Protein AF-A0A815AIU4-F1 (afdb_monomer)

Mean predicted aligned error: 4.84 Å

InterPro domains:
  IPR011989 Armadillo-like helical [G3DSA:1.25.10.10] (1-78)
  IPR016024 Armadillo-type fold [SSF48371] (3-78)
  IPR058584 Importin subunit beta-1/Transportin-1-like, TPR repeats [PF25574] (2-78)

pLDDT: mean 83.91, std 6.79, range [48.94, 90.44]

Secondary structure (DSSP, 8-state):
--THHHHHHHHHHHHHHHH-TT-HHHHHHHHHHHHHHHHHHGGGGHHHHHHHHHHHHHHHH-TTS-TTHHHHHHHTT-

Solvent-accessible surface area (backbone atoms only — not comparable to full-atom values): 4593 Å² total; per-residue (Å²): 136,78,66,71,82,47,43,81,70,47,48,60,58,44,54,50,32,60,68,44,63,90,45,53,66,50,33,44,52,41,48,51,51,52,41,55,44,47,74,72,44,46,82,74,41,55,91,52,44,65,61,52,50,55,50,53,50,54,47,62,73,37,86,80,47,56,79,75,43,52,60,52,56,56,61,58,74,111

Nearest PDB structures (foldseek):
  1ukl-assembly1_A  TM=9.699E-01  e=3.939E-04  Mus musculus
  4xri-assembly1_A  TM=9.189E-01  e=1.368E-02  Thermochaetoides thermophila DSM 1495
  7z8t-assembly1_D  TM=8.900E-01  e=1.433E+00  Homo sapiens
  8or2-assembly1_C  TM=8.781E-01  e=2.032E+00  Homo sapiens
  7zbz-assembly1_D  TM=8.744E-01  e=3.852E+00  Homo sapiens

Structure (mmCIF, N/CA/C/O backbone):
data_AF-A0A815AIU4-F1
#
_entry.id   AF-A0A815AIU4-F1
#
loop_
_atom_site.group_PDB
_atom_site.id
_atom_site.type_symbol
_atom_site.label_atom_id
_atom_site.label_alt_id
_atom_site.label_comp_id
_atom_site.label_asym_id
_atom_site.label_entity_id
_atom_site.label_seq_id
_atom_site.pdbx_PDB_ins_code
_atom_site.Cartn_x
_atom_site.Cartn_y
_atom_site.Cartn_z
_atom_site.occupancy
_atom_site.B_iso_or_equiv
_atom_site.auth_seq_id
_atom_site.auth_comp_id
_atom_site.auth_asym_id
_atom_site.auth_atom_id
_atom_site.pdbx_PDB_model_num
ATOM 1 N N . MET A 1 1 ? -3.943 2.567 20.497 1.00 48.94 1 MET A N 1
ATOM 2 C CA . MET A 1 1 ? -3.316 3.420 19.460 1.00 48.94 1 MET A CA 1
ATOM 3 C C . MET A 1 1 ? -4.225 3.440 18.237 1.00 48.94 1 MET A C 1
ATOM 5 O O . MET A 1 1 ? -4.517 2.376 17.718 1.00 48.94 1 MET A O 1
ATOM 9 N N . ASN A 1 2 ? -4.729 4.605 17.814 1.00 67.19 2 ASN A N 1
ATOM 10 C CA . ASN A 1 2 ? -5.595 4.739 16.631 1.00 67.19 2 ASN A CA 1
ATOM 11 C C . ASN A 1 2 ? -4.788 5.350 15.476 1.00 67.19 2 ASN A C 1
ATOM 13 O O . ASN A 1 2 ? -4.870 6.555 15.252 1.00 67.19 2 ASN A O 1
ATOM 17 N N . PHE A 1 3 ? -4.005 4.533 14.760 1.00 78.56 3 PHE A N 1
ATOM 18 C CA . PHE A 1 3 ? -3.221 4.999 13.603 1.00 78.56 3 PHE A CA 1
ATOM 19 C C . PHE A 1 3 ? -4.110 5.488 12.447 1.00 78.56 3 PHE A C 1
ATOM 21 O O . PHE A 1 3 ? -3.697 6.303 11.632 1.00 78.56 3 PHE A O 1
ATOM 28 N N . ILE A 1 4 ? -5.374 5.063 12.430 1.00 81.88 4 ILE A N 1
ATOM 29 C CA . ILE A 1 4 ? -6.324 5.374 11.363 1.00 81.88 4 ILE A CA 1
ATOM 30 C C . ILE A 1 4 ? -6.525 6.872 11.112 1.00 81.88 4 ILE A C 1
ATOM 32 O O . ILE A 1 4 ? -6.767 7.271 9.983 1.00 81.88 4 ILE A O 1
ATOM 36 N N . LYS A 1 5 ? -6.361 7.709 12.146 1.00 86.75 5 LYS A N 1
ATOM 37 C CA . LYS A 1 5 ? -6.492 9.171 12.038 1.00 86.75 5 LYS A CA 1
ATOM 38 C C . LYS A 1 5 ? -5.398 9.806 11.179 1.00 86.75 5 LYS A C 1
ATOM 40 O O . LYS A 1 5 ? -5.552 10.934 10.735 1.00 86.75 5 LYS A O 1
ATOM 45 N N . TYR A 1 6 ? -4.283 9.105 10.996 1.00 87.19 6 TYR A N 1
ATOM 46 C CA . TYR A 1 6 ? -3.155 9.568 10.199 1.00 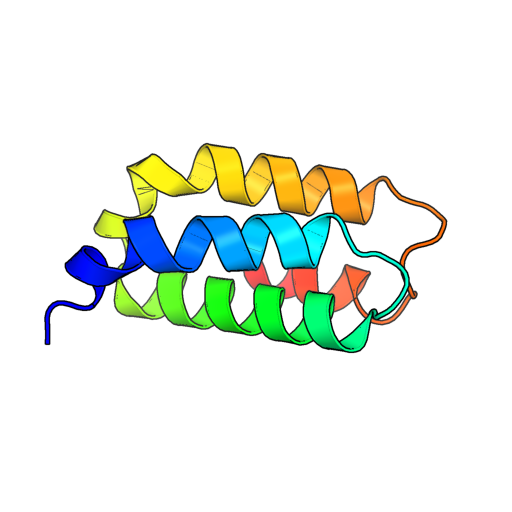87.19 6 TYR A CA 1
ATOM 47 C C . TYR A 1 6 ? -3.182 8.998 8.783 1.00 87.19 6 TYR A C 1
ATOM 49 O O . TYR A 1 6 ? -2.443 9.487 7.935 1.00 87.19 6 TYR A O 1
ATOM 57 N N . ILE A 1 7 ? -4.027 8.000 8.501 1.00 86.81 7 ILE A N 1
ATOM 58 C CA . ILE A 1 7 ? -4.017 7.314 7.208 1.00 86.81 7 ILE A CA 1
ATOM 59 C C . ILE A 1 7 ? -4.355 8.269 6.062 1.00 86.81 7 ILE A C 1
ATOM 61 O O . ILE A 1 7 ? -3.668 8.255 5.047 1.00 86.81 7 ILE A O 1
ATOM 65 N N . ASP A 1 8 ? -5.309 9.177 6.275 1.00 85.56 8 ASP A N 1
ATOM 66 C CA . ASP A 1 8 ? -5.708 10.182 5.285 1.00 85.56 8 ASP A CA 1
ATOM 67 C C . ASP A 1 8 ? -4.565 11.135 4.922 1.00 85.56 8 ASP A C 1
ATOM 69 O O . ASP A 1 8 ? -4.490 11.638 3.803 1.00 85.56 8 ASP A O 1
ATOM 73 N N . HIS A 1 9 ? -3.638 11.354 5.855 1.00 89.25 9 HIS A N 1
ATOM 74 C CA . HIS A 1 9 ? -2.452 12.172 5.631 1.00 89.25 9 HIS A CA 1
ATOM 75 C C . HIS A 1 9 ? -1.281 11.368 5.067 1.00 89.25 9 HIS A C 1
ATOM 77 O O . HIS A 1 9 ? -0.470 11.931 4.342 1.00 89.25 9 HIS A O 1
ATOM 83 N N . VAL A 1 10 ? -1.178 10.075 5.382 1.00 87.75 10 VAL A N 1
ATOM 84 C CA . VAL A 1 10 ? -0.070 9.199 4.965 1.00 87.75 10 VAL A CA 1
ATOM 85 C C . VAL A 1 10 ? -0.279 8.647 3.553 1.00 87.75 10 VAL A C 1
ATOM 87 O O . VAL A 1 10 ? 0.671 8.584 2.773 1.00 87.75 10 VAL A O 1
ATOM 90 N N . LEU A 1 11 ? -1.512 8.285 3.190 1.00 87.81 11 LEU A N 1
ATOM 91 C CA . LEU A 1 11 ? -1.841 7.693 1.889 1.00 87.81 11 LEU A CA 1
ATOM 92 C C . LEU A 1 11 ? -1.414 8.545 0.683 1.00 87.81 11 LEU A C 1
ATOM 94 O O . LEU A 1 11 ? -0.864 7.966 -0.251 1.00 87.81 11 LEU A O 1
ATOM 98 N N . PRO A 1 12 ? -1.565 9.885 0.675 1.00 90.19 12 PRO A N 1
ATOM 99 C CA . PRO A 1 12 ? -1.065 10.716 -0.419 1.00 90.19 12 PRO A CA 1
ATOM 100 C C . PRO A 1 12 ? 0.440 10.555 -0.666 1.00 90.19 12 PRO A C 1
ATOM 102 O O . PRO A 1 12 ? 0.858 10.449 -1.816 1.00 90.19 12 PRO A O 1
ATOM 105 N N . PHE A 1 13 ? 1.252 10.467 0.395 1.00 89.38 13 PHE A N 1
ATOM 106 C CA . PHE A 1 13 ? 2.697 10.246 0.265 1.00 89.38 13 PHE A CA 1
ATOM 107 C C . PHE A 1 13 ? 3.012 8.855 -0.291 1.00 89.38 13 PHE A C 1
ATOM 109 O O . PHE A 1 13 ? 3.921 8.710 -1.104 1.00 89.38 13 PHE A O 1
ATOM 116 N N . ILE A 1 14 ? 2.236 7.840 0.101 1.00 88.50 14 ILE A N 1
ATOM 117 C CA . ILE A 1 14 ? 2.355 6.480 -0.442 1.00 88.50 14 ILE A CA 1
ATOM 118 C C . ILE A 1 14 ? 1.980 6.451 -1.930 1.00 88.50 14 ILE A C 1
ATOM 120 O O . ILE A 1 14 ? 2.662 5.828 -2.741 1.00 88.50 14 ILE A O 1
ATOM 124 N N . TYR A 1 15 ? 0.918 7.150 -2.321 1.00 88.75 15 TYR A N 1
ATOM 125 C CA . TYR A 1 15 ? 0.504 7.227 -3.720 1.00 88.75 15 TYR A CA 1
ATOM 126 C C . TYR A 1 15 ? 1.528 7.947 -4.592 1.00 88.75 15 TYR A C 1
ATOM 128 O O . TYR A 1 15 ? 1.761 7.521 -5.722 1.00 88.75 15 TYR A O 1
ATOM 136 N N . GLU A 1 16 ? 2.172 8.986 -4.065 1.00 87.25 16 GLU A N 1
ATOM 137 C CA . GLU A 1 16 ? 3.260 9.670 -4.759 1.00 87.25 16 GLU A CA 1
ATOM 138 C C . GLU A 1 16 ? 4.508 8.784 -4.871 1.00 87.25 16 GLU A C 1
ATOM 140 O O . GLU A 1 16 ? 5.120 8.701 -5.936 1.00 87.25 16 GLU A O 1
ATOM 145 N N . ALA A 1 17 ? 4.825 8.025 -3.817 1.00 84.94 17 ALA A N 1
ATOM 146 C CA . ALA A 1 17 ? 5.878 7.012 -3.847 1.00 84.94 17 ALA A CA 1
ATOM 147 C C . ALA A 1 17 ? 5.644 5.952 -4.936 1.00 84.94 17 ALA A C 1
ATOM 149 O O . ALA A 1 17 ? 6.602 5.486 -5.549 1.00 84.94 17 ALA A O 1
ATOM 150 N N . PHE A 1 18 ? 4.389 5.591 -5.218 1.00 79.69 18 PHE A N 1
ATOM 151 C CA . PHE A 1 18 ? 4.058 4.681 -6.317 1.00 79.69 18 PHE A CA 1
ATOM 152 C C . PHE A 1 18 ? 4.149 5.322 -7.701 1.00 79.69 18 PHE A C 1
ATOM 154 O O . PHE A 1 18 ? 4.409 4.599 -8.653 1.00 79.69 18 PHE A O 1
ATOM 161 N N . ASN A 1 19 ? 3.985 6.641 -7.836 1.00 78.81 19 ASN A N 1
ATOM 162 C CA . ASN A 1 19 ? 4.180 7.337 -9.114 1.00 78.81 19 ASN A CA 1
ATOM 163 C C . ASN A 1 19 ? 5.666 7.553 -9.444 1.00 78.81 19 ASN A C 1
ATOM 165 O O . ASN A 1 19 ? 6.037 7.625 -10.619 1.00 78.81 19 ASN A O 1
ATOM 169 N N . ASN A 1 20 ? 6.536 7.646 -8.433 1.00 76.31 20 ASN A N 1
ATOM 170 C CA . ASN A 1 20 ? 7.953 7.929 -8.637 1.00 76.31 20 ASN A CA 1
ATOM 171 C C . ASN A 1 20 ? 8.784 6.652 -8.864 1.00 76.31 20 ASN A C 1
ATOM 173 O O . ASN A 1 20 ? 9.455 6.135 -7.974 1.00 76.31 20 ASN A O 1
ATOM 177 N N . HIS A 1 21 ? 8.763 6.150 -10.100 1.00 66.88 21 HIS A N 1
ATOM 178 C CA . HIS A 1 21 ? 9.392 4.875 -10.475 1.00 66.88 21 HIS A CA 1
ATOM 179 C C . HIS A 1 21 ? 10.929 4.924 -10.528 1.00 66.88 21 HIS A C 1
ATOM 181 O O . HIS A 1 21 ? 11.575 3.884 -10.662 1.00 66.88 21 HIS A O 1
ATOM 187 N N . SER A 1 22 ? 11.518 6.120 -10.450 1.00 68.31 22 SER A N 1
ATOM 188 C CA . SER A 1 22 ? 12.969 6.330 -10.501 1.00 68.31 22 SER A CA 1
ATOM 189 C C . SER A 1 22 ? 13.678 5.778 -9.262 1.00 68.31 22 SER A C 1
ATOM 191 O O . SER A 1 22 ? 14.816 5.324 -9.355 1.00 68.31 22 SER A O 1
ATOM 193 N N . GLU A 1 23 ? 12.994 5.758 -8.115 1.00 78.06 23 GLU A N 1
ATOM 194 C CA . GLU A 1 23 ? 13.533 5.280 -6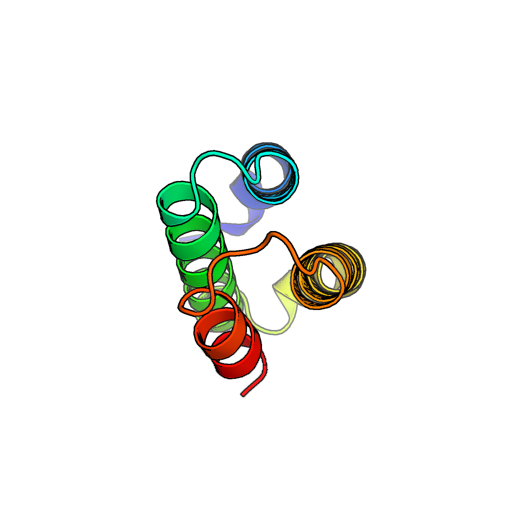.842 1.00 78.06 23 GLU A CA 1
ATOM 195 C C . GLU A 1 23 ? 12.761 4.055 -6.346 1.00 78.06 23 GLU A C 1
ATOM 197 O O . GLU A 1 23 ? 11.910 4.124 -5.460 1.00 78.06 23 GLU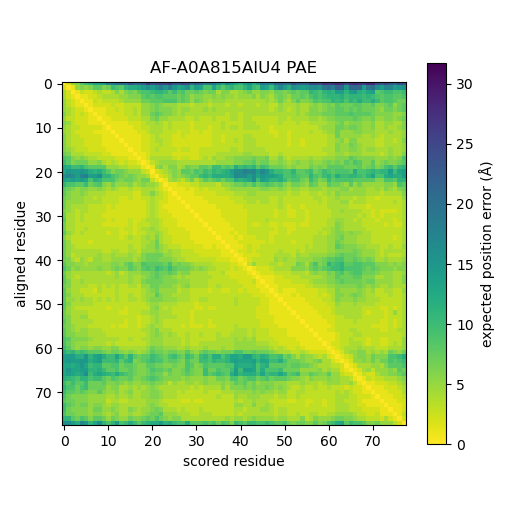 A O 1
ATOM 202 N N . TYR A 1 24 ? 13.092 2.885 -6.901 1.00 79.06 24 TYR A N 1
ATOM 203 C CA . TYR A 1 24 ? 12.430 1.618 -6.559 1.00 79.06 24 TYR A CA 1
ATOM 204 C C . TYR A 1 24 ? 12.470 1.281 -5.055 1.00 79.06 24 TYR A C 1
ATOM 206 O O . TYR A 1 24 ? 11.612 0.543 -4.569 1.00 79.06 24 TYR A O 1
ATOM 214 N N . GLN A 1 25 ? 13.462 1.798 -4.320 1.00 82.06 25 GLN A N 1
ATOM 215 C CA . GLN A 1 25 ? 13.577 1.627 -2.870 1.00 82.06 25 GLN A CA 1
ATOM 216 C C . GLN A 1 25 ? 12.427 2.314 -2.127 1.00 82.06 25 GLN A C 1
ATOM 218 O O . GLN A 1 25 ? 11.905 1.749 -1.169 1.00 82.06 25 GLN A O 1
ATOM 223 N N . ILE A 1 26 ? 11.977 3.479 -2.606 1.00 86.31 26 ILE A N 1
ATOM 224 C CA . ILE A 1 26 ? 10.835 4.199 -2.036 1.00 86.31 26 ILE A CA 1
ATOM 225 C C . ILE A 1 26 ? 9.544 3.422 -2.315 1.00 86.31 26 ILE A C 1
ATOM 227 O O . ILE A 1 26 ? 8.744 3.230 -1.403 1.00 86.31 26 ILE A O 1
ATOM 231 N N . CYS A 1 27 ? 9.370 2.885 -3.531 1.00 86.12 27 CYS A N 1
ATOM 232 C CA . CYS A 1 27 ? 8.228 2.019 -3.838 1.00 86.12 27 CYS A CA 1
ATOM 233 C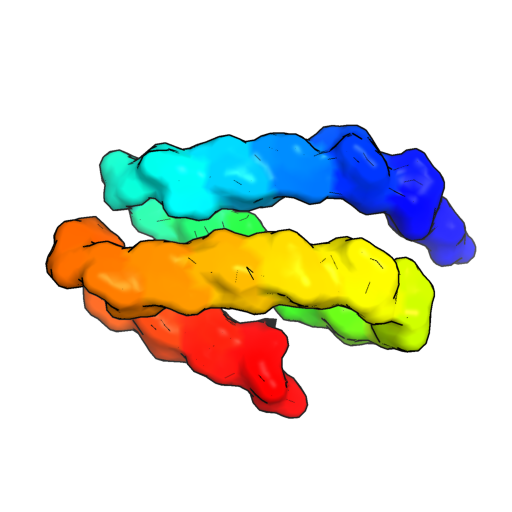 C . CYS A 1 27 ? 8.210 0.764 -2.947 1.00 86.12 27 CYS A C 1
ATOM 235 O O . CYS A 1 27 ? 7.168 0.412 -2.408 1.00 86.12 27 CYS A O 1
ATOM 237 N N . SER A 1 28 ? 9.356 0.100 -2.764 1.00 85.94 28 SER A N 1
ATOM 238 C CA . SER A 1 28 ? 9.488 -1.086 -1.903 1.00 85.94 28 SER A CA 1
ATOM 239 C C . SER A 1 28 ? 9.150 -0.773 -0.441 1.00 85.94 28 SER A C 1
ATOM 241 O O . SER A 1 28 ? 8.375 -1.503 0.176 1.00 85.94 28 SER A O 1
ATOM 243 N N . ALA A 1 29 ? 9.639 0.351 0.091 1.00 88.88 29 ALA A N 1
ATOM 244 C CA . ALA A 1 29 ? 9.279 0.810 1.430 1.00 88.88 29 ALA A CA 1
ATOM 245 C C . ALA A 1 29 ? 7.772 1.099 1.550 1.00 88.88 29 ALA A C 1
ATOM 247 O O . ALA A 1 29 ? 7.141 0.675 2.514 1.00 88.88 29 ALA A O 1
ATOM 248 N N . ALA A 1 30 ? 7.177 1.758 0.552 1.00 90.12 30 ALA A N 1
ATOM 249 C CA . ALA A 1 30 ? 5.749 2.063 0.520 1.00 90.12 30 ALA A CA 1
ATOM 250 C C . ALA A 1 30 ? 4.871 0.798 0.495 1.00 90.12 30 ALA A C 1
ATOM 252 O O . ALA A 1 30 ? 3.868 0.739 1.206 1.00 90.12 30 ALA A O 1
ATOM 253 N N . VAL A 1 31 ? 5.267 -0.234 -0.261 1.00 89.69 31 VAL A N 1
ATOM 254 C CA . VAL A 1 31 ? 4.612 -1.555 -0.240 1.00 89.69 31 VAL A CA 1
ATOM 255 C C . VAL A 1 31 ? 4.692 -2.176 1.158 1.00 89.69 31 VAL A C 1
ATOM 257 O O . VAL A 1 31 ? 3.674 -2.625 1.677 1.00 89.69 31 VAL A O 1
ATOM 260 N N . GLY A 1 32 ? 5.863 -2.142 1.804 1.00 89.44 32 GLY A N 1
ATOM 261 C CA . GLY A 1 32 ? 6.028 -2.632 3.178 1.00 89.44 32 GLY A CA 1
ATOM 262 C C . GLY A 1 32 ? 5.092 -1.936 4.169 1.00 89.44 32 GLY A C 1
ATOM 263 O O . GLY A 1 32 ? 4.377 -2.602 4.911 1.00 89.44 32 GLY A O 1
ATOM 264 N N . VAL A 1 33 ? 5.003 -0.603 4.102 1.00 89.50 33 VAL A N 1
ATOM 265 C CA . VAL A 1 33 ? 4.094 0.182 4.953 1.00 89.50 33 VAL A CA 1
ATOM 266 C C . VAL A 1 33 ? 2.632 -0.204 4.718 1.00 89.50 33 VAL A C 1
ATOM 268 O O . VAL A 1 33 ? 1.882 -0.337 5.679 1.00 89.50 33 VAL A O 1
ATOM 271 N N . ILE A 1 34 ? 2.205 -0.421 3.470 1.00 89.19 34 ILE A N 1
ATOM 272 C CA . ILE A 1 34 ? 0.846 -0.904 3.169 1.00 89.19 34 ILE A CA 1
ATOM 273 C C . ILE A 1 34 ? 0.581 -2.274 3.817 1.00 89.19 34 ILE A C 1
ATOM 275 O O . ILE A 1 34 ? -0.499 -2.472 4.372 1.00 89.19 34 ILE A O 1
ATOM 279 N N . GLY A 1 35 ? 1.554 -3.191 3.794 1.00 88.94 35 GLY A N 1
ATOM 280 C CA . GLY A 1 35 ? 1.454 -4.495 4.464 1.00 88.94 35 GLY A CA 1
ATOM 281 C C . GLY A 1 35 ? 1.384 -4.394 5.993 1.00 88.94 35 GLY A C 1
ATOM 282 O O . GLY A 1 35 ? 0.587 -5.075 6.638 1.00 88.94 35 GLY A O 1
ATOM 283 N N . ASP A 1 36 ? 2.152 -3.484 6.591 1.00 89.06 36 ASP A N 1
ATOM 284 C CA . ASP A 1 36 ? 2.073 -3.222 8.033 1.00 89.06 36 ASP A CA 1
ATOM 285 C C . ASP A 1 36 ? 0.715 -2.607 8.414 1.00 89.06 36 ASP A C 1
ATOM 287 O O . ASP A 1 36 ? 0.130 -2.931 9.456 1.00 89.06 36 ASP A O 1
ATOM 291 N N . LEU A 1 37 ? 0.179 -1.731 7.556 1.00 88.31 37 LEU A N 1
ATOM 292 C CA . LEU A 1 37 ? -1.133 -1.111 7.731 1.00 88.31 37 LEU A CA 1
ATOM 293 C C . LEU A 1 37 ? -2.267 -2.125 7.605 1.00 88.31 37 LEU A C 1
ATOM 295 O O . LEU A 1 37 ? -3.200 -2.056 8.407 1.00 88.31 37 LEU A O 1
ATOM 299 N N . SER A 1 38 ? -2.199 -3.063 6.657 1.00 86.81 38 SER A N 1
ATOM 300 C CA . SER A 1 38 ? -3.224 -4.102 6.502 1.00 86.81 38 SER A CA 1
ATOM 301 C C . SER A 1 38 ? -3.301 -4.988 7.746 1.00 86.81 3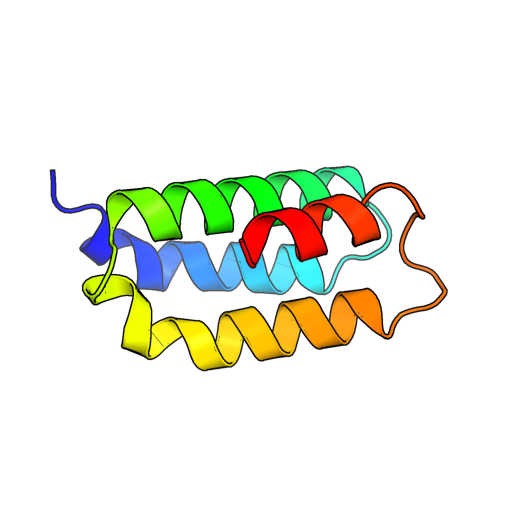8 SER A C 1
ATOM 303 O O . SER A 1 38 ? -4.393 -5.189 8.278 1.00 86.81 38 SER A O 1
ATOM 305 N N . CYS A 1 39 ? -2.155 -5.393 8.303 1.00 85.88 39 CYS A N 1
ATOM 306 C CA . CYS A 1 39 ? -2.096 -6.137 9.565 1.00 85.88 39 CYS A CA 1
ATOM 307 C C . CYS A 1 39 ? -2.592 -5.321 10.770 1.00 85.88 39 CYS A C 1
ATOM 309 O O . CYS A 1 39 ? -3.242 -5.858 11.666 1.00 85.88 39 CYS A O 1
ATOM 311 N N . SER A 1 40 ? -2.289 -4.021 10.815 1.00 87.69 40 SER A N 1
ATOM 312 C CA . SER A 1 40 ? -2.590 -3.171 11.977 1.00 87.69 40 SER A CA 1
ATOM 313 C C . SER A 1 40 ? -4.033 -2.663 12.017 1.00 87.69 40 SER A C 1
ATOM 315 O O . SER A 1 40 ? -4.583 -2.422 13.095 1.00 87.69 40 SER A O 1
ATOM 317 N N . LEU A 1 41 ? -4.636 -2.418 10.852 1.00 85.75 41 LEU A N 1
ATOM 318 C CA . LEU A 1 41 ? -5.950 -1.785 10.722 1.00 85.75 41 LEU A CA 1
ATOM 319 C C . LEU A 1 41 ? -7.053 -2.767 10.326 1.00 85.75 41 LEU A C 1
ATOM 321 O O . LEU A 1 41 ? -8.213 -2.462 10.613 1.00 85.75 41 LEU A O 1
ATOM 325 N N . LEU A 1 42 ? -6.706 -3.919 9.734 1.00 85.62 42 LEU A N 1
ATOM 326 C CA . LEU A 1 42 ? -7.638 -4.976 9.323 1.00 85.62 42 LEU A CA 1
ATOM 327 C C . LEU A 1 42 ? -8.838 -4.375 8.563 1.00 85.62 42 LEU A C 1
ATOM 329 O O . LEU A 1 42 ? -8.657 -3.601 7.621 1.00 85.62 42 LEU A O 1
ATOM 333 N N . ASP A 1 43 ? -10.061 -4.645 9.021 1.00 86.00 43 ASP A N 1
ATOM 334 C CA . ASP A 1 43 ? -11.321 -4.197 8.411 1.00 86.00 43 ASP A CA 1
ATOM 335 C C . ASP A 1 43 ? -11.426 -2.679 8.250 1.00 86.00 43 ASP A C 1
ATOM 337 O O . ASP A 1 43 ? -12.184 -2.174 7.424 1.00 86.00 43 ASP A O 1
ATOM 341 N N . LYS A 1 44 ? -10.657 -1.916 9.029 1.00 86.12 44 LYS A N 1
ATOM 342 C CA . LYS A 1 44 ? -10.697 -0.459 8.959 1.00 86.12 44 LYS A CA 1
ATOM 343 C C . LYS A 1 44 ? -9.925 0.109 7.763 1.00 86.12 44 LYS A C 1
ATOM 345 O O . LYS A 1 44 ? -10.083 1.291 7.465 1.00 86.12 44 LYS A O 1
ATOM 350 N N . LEU A 1 45 ? -9.102 -0.703 7.090 1.00 86.12 45 LEU A N 1
ATOM 351 C CA . LEU A 1 45 ? -8.421 -0.328 5.847 1.00 86.12 45 LEU A CA 1
ATOM 352 C C . LEU A 1 45 ? -9.322 -0.494 4.611 1.00 86.12 45 LEU A C 1
ATOM 354 O O . LEU A 1 45 ? -9.042 0.114 3.582 1.00 86.12 45 LEU A O 1
ATOM 358 N N . ALA A 1 46 ? -10.430 -1.239 4.724 1.00 86.75 46 ALA A N 1
ATOM 359 C CA . ALA A 1 46 ? -11.361 -1.531 3.632 1.00 86.75 46 ALA A CA 1
ATOM 360 C C . ALA A 1 46 ? -11.712 -0.335 2.716 1.00 86.75 46 ALA A C 1
ATOM 362 O O . ALA A 1 46 ? -11.602 -0.501 1.502 1.00 86.75 46 ALA A O 1
ATOM 363 N N . PRO A 1 47 ? -12.056 0.875 3.216 1.00 89.38 47 PRO A N 1
ATOM 364 C CA . PRO A 1 47 ? -12.395 2.00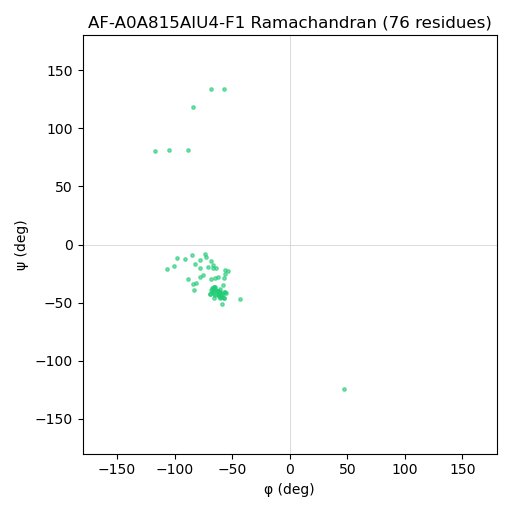3 2.338 1.00 89.38 47 PRO A CA 1
ATOM 365 C C . PRO A 1 47 ? -11.220 2.527 1.492 1.00 89.38 47 PRO A C 1
ATOM 367 O O . PRO A 1 47 ? -11.442 3.225 0.506 1.00 89.38 47 PRO A O 1
ATOM 370 N N . TYR A 1 48 ? -9.978 2.202 1.855 1.00 88.31 48 TYR A N 1
ATOM 371 C CA . TYR A 1 48 ? -8.771 2.620 1.135 1.00 88.31 48 TYR A CA 1
ATOM 372 C C . TYR A 1 48 ? -8.216 1.517 0.226 1.00 88.31 48 TYR A C 1
ATOM 374 O O . TYR A 1 48 ? -7.448 1.813 -0.693 1.00 88.31 48 TYR A O 1
ATOM 382 N N . CYS A 1 49 ? -8.610 0.257 0.455 1.00 87.94 49 CYS A N 1
ATOM 383 C CA . CYS A 1 49 ? -8.102 -0.901 -0.278 1.00 87.94 49 CYS A CA 1
ATOM 384 C C . CYS A 1 49 ? -8.275 -0.762 -1.793 1.00 87.94 49 CYS A C 1
ATOM 386 O O . CYS A 1 49 ? -7.332 -1.052 -2.521 1.00 87.94 49 CYS A O 1
ATOM 388 N N . ASP A 1 50 ? -9.411 -0.257 -2.282 1.00 89.00 50 ASP A N 1
ATOM 389 C CA . ASP A 1 50 ? -9.650 -0.132 -3.728 1.00 89.00 50 ASP A CA 1
ATOM 390 C C . ASP A 1 50 ? -8.613 0.768 -4.422 1.00 89.00 50 ASP A C 1
ATOM 392 O O . ASP A 1 50 ? -8.061 0.416 -5.472 1.00 89.00 50 ASP A O 1
ATOM 396 N N . GLN A 1 51 ? -8.283 1.915 -3.818 1.00 88.81 51 GLN A N 1
ATOM 397 C CA . GLN A 1 51 ? -7.253 2.809 -4.356 1.00 88.81 51 GLN A CA 1
ATOM 398 C C . GLN A 1 51 ? -5.853 2.205 -4.242 1.00 88.81 51 GLN A C 1
ATOM 400 O O . GLN A 1 51 ? -5.074 2.295 -5.193 1.00 88.81 51 GLN A O 1
ATOM 405 N N . ILE A 1 52 ? -5.538 1.580 -3.105 1.00 89.06 52 ILE A N 1
ATOM 406 C CA . ILE A 1 52 ? -4.250 0.915 -2.879 1.00 89.06 52 ILE A CA 1
ATOM 407 C C . ILE A 1 52 ? -4.040 -0.183 -3.930 1.00 89.06 52 ILE A C 1
ATOM 409 O O . ILE A 1 52 ? -3.029 -0.173 -4.630 1.00 89.06 52 ILE A O 1
ATOM 413 N N . MET A 1 53 ? -5.019 -1.072 -4.114 1.00 89.31 53 MET A N 1
ATOM 414 C CA . MET A 1 53 ? -4.970 -2.154 -5.102 1.00 89.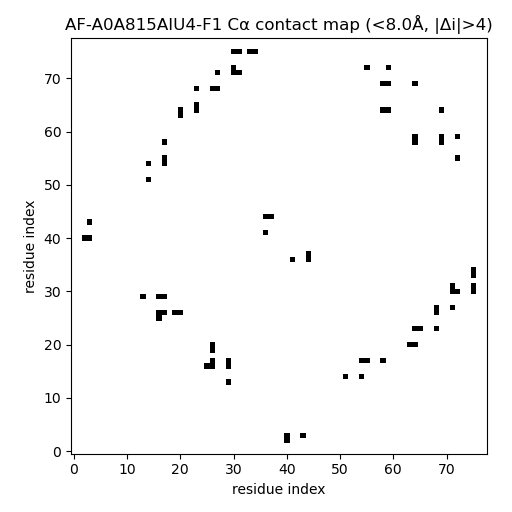31 53 MET A CA 1
ATOM 415 C C . MET A 1 53 ? -4.793 -1.605 -6.517 1.00 89.31 53 MET A C 1
ATOM 417 O O . MET A 1 53 ? -3.929 -2.074 -7.254 1.00 89.31 53 MET A O 1
ATOM 421 N N . THR A 1 54 ? -5.541 -0.561 -6.887 1.00 90.44 54 THR A N 1
ATOM 422 C CA . THR A 1 54 ? -5.422 0.081 -8.209 1.00 90.44 54 THR A CA 1
ATOM 423 C C . THR A 1 54 ? -4.001 0.602 -8.466 1.00 90.44 54 THR A C 1
ATOM 425 O O . THR A 1 54 ? -3.441 0.399 -9.549 1.00 90.44 54 THR A O 1
ATOM 428 N N . ARG A 1 55 ? -3.377 1.235 -7.464 1.00 87.50 55 ARG A N 1
ATOM 429 C CA . ARG A 1 55 ? -1.987 1.720 -7.549 1.00 87.50 55 ARG A CA 1
ATOM 430 C C . ARG A 1 55 ? -0.999 0.560 -7.681 1.00 87.50 55 ARG A C 1
ATOM 432 O O . ARG A 1 55 ? -0.151 0.592 -8.568 1.00 87.50 55 ARG A O 1
ATOM 439 N N . LEU A 1 56 ? -1.148 -0.483 -6.864 1.00 87.44 56 LEU A N 1
ATOM 440 C CA . LEU A 1 56 ? -0.293 -1.675 -6.902 1.00 87.44 56 LEU A CA 1
ATOM 441 C C . LEU A 1 56 ? -0.368 -2.391 -8.260 1.00 87.44 56 LEU A C 1
ATOM 443 O O . LEU A 1 56 ? 0.668 -2.751 -8.822 1.00 87.44 56 LEU A O 1
ATOM 447 N N . PHE A 1 57 ? -1.564 -2.526 -8.842 1.00 87.62 57 PHE A N 1
ATOM 448 C CA . PHE A 1 57 ? -1.736 -3.057 -10.198 1.00 87.62 57 PHE A CA 1
ATOM 449 C C . PHE A 1 57 ? -1.062 -2.184 -11.255 1.00 87.62 57 PHE A C 1
ATOM 451 O O . PHE A 1 57 ? -0.409 -2.712 -12.153 1.00 87.62 57 PHE A O 1
ATOM 458 N N . THR A 1 58 ? -1.158 -0.859 -11.128 1.00 85.69 58 THR A N 1
ATOM 459 C CA . THR A 1 58 ? -0.474 0.078 -12.035 1.00 85.69 58 THR A CA 1
ATOM 460 C C . THR A 1 58 ? 1.047 -0.091 -11.967 1.00 85.69 58 THR A C 1
ATOM 462 O O . THR A 1 58 ? 1.715 -0.105 -13.002 1.00 85.69 58 THR A O 1
ATOM 465 N N . CYS A 1 59 ? 1.607 -0.297 -10.770 1.00 81.94 59 CYS A N 1
ATOM 466 C CA . CYS A 1 59 ? 3.028 -0.603 -10.601 1.00 81.94 59 CYS A CA 1
ATOM 467 C C . CYS A 1 59 ? 3.405 -1.955 -11.229 1.00 81.94 59 CYS A C 1
ATOM 469 O O . CYS A 1 59 ? 4.419 -2.041 -11.921 1.00 81.94 59 CYS A O 1
ATOM 471 N N . LEU A 1 60 ? 2.593 -3.004 -11.043 1.00 84.44 60 LEU A N 1
ATOM 472 C CA . LEU A 1 60 ? 2.828 -4.326 -11.645 1.00 84.44 60 LEU A CA 1
ATOM 473 C C . LEU A 1 60 ? 2.790 -4.294 -13.179 1.00 84.44 60 LEU A C 1
ATOM 475 O O . LEU A 1 60 ? 3.631 -4.933 -13.822 1.00 84.44 60 LEU A O 1
ATOM 479 N N . ALA A 1 61 ? 1.851 -3.528 -13.740 1.00 84.88 61 ALA A N 1
ATOM 480 C CA . ALA A 1 61 ? 1.693 -3.312 -15.176 1.00 84.88 61 ALA A CA 1
ATOM 481 C C . ALA A 1 61 ? 2.841 -2.500 -15.795 1.00 84.88 61 ALA A C 1
ATOM 483 O O . ALA A 1 61 ? 2.983 -2.469 -17.014 1.00 84.88 61 ALA A O 1
ATOM 484 N N . ASN A 1 62 ? 3.678 -1.846 -14.984 1.00 82.31 62 ASN A N 1
ATOM 485 C CA . ASN A 1 62 ? 4.808 -1.090 -15.495 1.00 82.31 62 ASN A CA 1
ATOM 486 C C . ASN A 1 62 ? 6.027 -1.998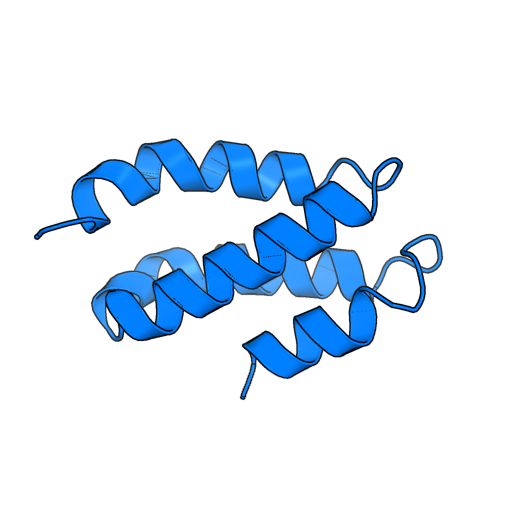 -15.746 1.00 82.31 62 ASN A C 1
ATOM 488 O O . ASN A 1 62 ? 6.600 -2.594 -14.828 1.00 82.31 62 ASN A O 1
ATOM 492 N N . ASP A 1 63 ? 6.467 -2.073 -17.003 1.00 72.00 63 ASP A N 1
ATOM 493 C CA . ASP A 1 63 ? 7.664 -2.824 -17.412 1.00 72.00 63 ASP A CA 1
ATOM 494 C C . ASP A 1 63 ? 8.986 -2.193 -16.959 1.00 72.00 63 ASP A C 1
ATOM 496 O O . ASP A 1 63 ? 10.003 -2.878 -16.877 1.00 72.00 63 ASP A O 1
ATOM 500 N N . LYS A 1 64 ? 8.988 -0.902 -16.611 1.00 73.38 64 LYS A N 1
ATOM 501 C CA . LYS A 1 64 ? 10.172 -0.197 -16.092 1.00 73.38 64 LYS A CA 1
ATOM 502 C C . LYS A 1 64 ? 10.361 -0.376 -14.585 1.00 73.38 64 LYS A C 1
ATOM 504 O O . LYS A 1 64 ? 11.386 0.048 -14.057 1.00 73.38 64 LYS A O 1
ATOM 509 N N . LEU A 1 65 ? 9.391 -0.969 -13.881 1.00 76.44 65 LEU A N 1
ATOM 510 C CA . LEU A 1 65 ? 9.515 -1.218 -12.447 1.00 76.44 65 LEU A CA 1
ATOM 511 C C . LEU A 1 65 ? 10.594 -2.277 -12.194 1.00 76.44 65 LEU A C 1
ATOM 513 O O . LEU A 1 65 ? 10.613 -3.333 -12.829 1.00 76.44 65 LEU A O 1
ATOM 517 N N . HIS A 1 66 ? 11.473 -2.014 -11.226 1.00 77.19 66 HIS A N 1
ATOM 518 C CA . HIS A 1 66 ? 12.542 -2.940 -10.882 1.00 77.19 66 HIS A CA 1
ATOM 519 C C . HIS A 1 66 ? 11.979 -4.318 -10.493 1.00 77.19 66 HIS A C 1
ATOM 521 O O . HIS A 1 66 ? 11.064 -4.437 -9.675 1.00 77.19 66 HIS A O 1
ATOM 527 N N . ARG A 1 67 ? 12.577 -5.377 -11.048 1.00 79.31 67 ARG A N 1
ATOM 528 C CA . ARG A 1 67 ? 12.155 -6.778 -10.867 1.00 79.31 67 ARG A CA 1
ATOM 529 C C . ARG A 1 67 ? 12.024 -7.233 -9.410 1.00 79.31 67 ARG A C 1
ATOM 531 O O . ARG A 1 67 ? 11.300 -8.182 -9.152 1.00 79.31 67 ARG A O 1
ATOM 538 N N . SER A 1 68 ? 12.699 -6.572 -8.468 1.00 78.69 68 SER A N 1
ATOM 539 C CA . SER A 1 68 ? 12.610 -6.890 -7.035 1.00 78.69 68 SER A CA 1
ATOM 540 C C . SER A 1 68 ? 11.347 -6.358 -6.355 1.00 78.69 68 SER A C 1
ATOM 542 O O . SER A 1 68 ? 10.982 -6.865 -5.302 1.00 78.69 68 SER A O 1
ATOM 544 N N . VAL A 1 69 ? 10.672 -5.359 -6.932 1.00 79.19 69 VAL A N 1
ATOM 545 C CA . VAL A 1 69 ? 9.476 -4.748 -6.323 1.00 79.19 69 VAL A CA 1
ATOM 546 C C . VAL A 1 69 ? 8.218 -5.553 -6.655 1.00 79.19 69 VAL A C 1
ATOM 548 O O . VAL A 1 69 ? 7.343 -5.694 -5.807 1.00 79.19 69 VAL A O 1
ATOM 551 N N . LYS A 1 70 ? 8.143 -6.162 -7.850 1.00 83.75 70 LYS A N 1
ATOM 552 C CA . LYS A 1 70 ? 6.980 -6.974 -8.261 1.00 83.75 70 LYS A CA 1
ATOM 553 C C . LYS A 1 70 ? 6.680 -8.135 -7.291 1.00 83.75 70 LYS A C 1
ATOM 555 O O . LYS A 1 70 ? 5.524 -8.261 -6.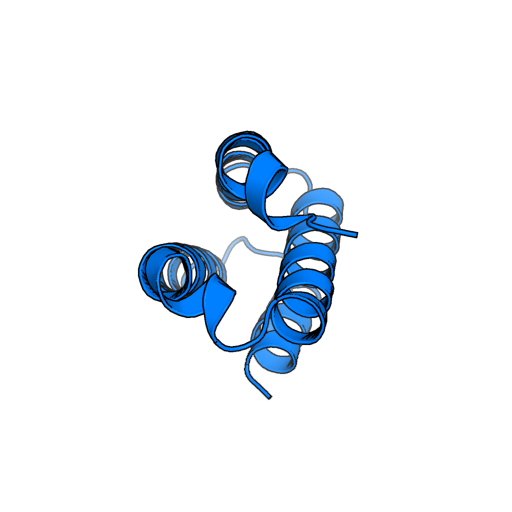897 1.00 83.75 70 LYS A O 1
ATOM 560 N N . PRO A 1 71 ? 7.669 -8.937 -6.838 1.00 86.69 71 PRO A N 1
ATOM 561 C CA . PRO A 1 71 ? 7.437 -9.968 -5.827 1.00 86.69 71 PRO A CA 1
ATOM 562 C C . PRO A 1 71 ? 6.927 -9.403 -4.503 1.00 86.69 71 PRO A C 1
ATOM 564 O O . PRO A 1 71 ? 6.048 -10.004 -3.902 1.00 86.69 71 PRO A O 1
ATOM 567 N N . GLN A 1 72 ? 7.426 -8.241 -4.069 1.00 84.62 72 GLN A N 1
ATOM 568 C CA . GLN A 1 72 ? 6.975 -7.635 -2.816 1.00 84.62 72 GLN A CA 1
ATOM 569 C C . GLN A 1 72 ? 5.519 -7.178 -2.875 1.00 84.62 72 GLN A C 1
ATOM 571 O O . GLN A 1 72 ? 4.783 -7.409 -1.923 1.00 84.62 72 GLN A O 1
ATOM 576 N N . ILE A 1 73 ? 5.087 -6.606 -4.004 1.00 85.50 73 ILE A N 1
ATOM 577 C CA . ILE A 1 73 ? 3.676 -6.254 -4.222 1.00 85.50 73 ILE A CA 1
ATOM 578 C C . ILE A 1 73 ? 2.790 -7.505 -4.135 1.00 85.50 73 ILE A C 1
ATOM 580 O O . ILE A 1 73 ? 1.731 -7.483 -3.515 1.00 85.50 73 ILE A O 1
ATOM 584 N N . LEU A 1 74 ? 3.231 -8.617 -4.727 1.00 86.25 74 LEU A N 1
ATOM 585 C CA . LEU A 1 74 ? 2.498 -9.880 -4.637 1.00 86.25 74 LEU A CA 1
ATOM 586 C C . LEU A 1 74 ? 2.462 -10.420 -3.201 1.00 86.25 74 LEU A C 1
ATOM 588 O O . LEU A 1 74 ? 1.438 -10.950 -2.785 1.00 86.25 74 LEU A O 1
ATOM 592 N N . SER A 1 75 ? 3.540 -10.255 -2.429 1.00 85.25 75 SER A N 1
ATOM 593 C CA . SER A 1 75 ? 3.572 -10.650 -1.016 1.00 85.25 75 SER A CA 1
ATOM 594 C C . SER A 1 75 ? 2.601 -9.852 -0.148 1.00 85.25 75 SER A C 1
ATOM 596 O O . SER A 1 75 ? 2.100 -10.405 0.821 1.00 85.25 75 SER A O 1
ATOM 598 N N . THR A 1 76 ? 2.285 -8.601 -0.496 1.00 83.38 76 THR A N 1
ATOM 599 C CA . THR A 1 76 ? 1.265 -7.814 0.223 1.00 83.38 76 THR A CA 1
ATOM 600 C C . THR A 1 76 ? -0.182 -8.234 -0.049 1.00 83.38 76 THR A C 1
ATOM 602 O O . THR A 1 76 ? -1.079 -7.726 0.618 1.00 83.38 76 THR A O 1
ATOM 605 N N . PHE A 1 77 ? -0.435 -9.128 -1.013 1.00 81.62 77 PHE A N 1
ATOM 606 C CA . PHE A 1 77 ? -1.780 -9.659 -1.284 1.00 81.62 77 PHE A CA 1
ATOM 607 C C . PHE A 1 77 ? -2.119 -10.940 -0.511 1.00 81.62 77 PHE A C 1
ATOM 609 O O . PHE A 1 77 ? -3.275 -11.359 -0.547 1.00 81.62 77 PHE A O 1
ATOM 616 N N . GLY A 1 78 ? -1.126 -11.588 0.105 1.00 73.31 78 GLY A N 1
ATOM 617 C CA . GLY A 1 78 ? -1.315 -12.801 0.909 1.00 73.31 78 GLY A CA 1
ATOM 618 C C . GLY A 1 78 ? -1.752 -12.482 2.328 1.00 73.31 78 GLY A C 1
ATOM 619 O O . GLY A 1 78 ? -2.534 -13.292 2.869 1.00 73.31 78 GLY A O 1
#

Organism: NCBI:txid392033

Foldseek 3Di:
DCCVVCCVVVVVVLLVLLVPQVCLVSVLVSLVVLLVCCVVQPPNCVVVVVVVVVSLVVLLPDPSHDPVSVVSSVVSVD

Radius of gyration: 12.04 Å; Cα contacts (8 Å, |Δi|>4): 41; chains: 1; bounding box: 26×25×37 Å

Sequence (78 aa):
MNFIKYIDHVLPFIYEAFNNHSEYQICSAAVGVIGDLSCSLLDKLAPYCDQIMTRLFTCLANDKLHRSVKPQILSTFG